Protein AF-A0A938B124-F1 (afdb_monomer)

Organism: Tectimicrobiota bacterium (NCBI:txid2528274)

pLDDT: mean 87.21, std 14.83, range [42.34, 98.5]

Sequence (81 aa):
MPRPGMSAEALRFLWGEPYATAGDANRSAHWFYLGSSLALAEYGNQYTHTSNRVDVYLVDGRVVGWVDYPPSDPHRKRRFL

Secondary structure (DSSP, 8-state):
-PPTT-BHHHHHHHH-S-SEEEEETTTEEEEEEES-HHHHHHH---S--TT-EEEEEEETTEEEEEEEEPP--TT------

Solvent-accessible surface area (backbone atoms only — not comparable to full-atom values): 4473 Å² total; per-residue (Å²): 105,90,51,70,69,40,38,54,65,58,47,33,70,53,29,36,77,56,78,44,75,45,79,45,44,72,59,43,22,42,35,34,36,44,20,45,50,64,54,24,62,78,70,24,53,74,65,81,43,68,62,17,35,26,43,36,36,27,42,66,34,16,31,70,48,70,47,73,42,70,58,72,62,92,77,69,72,83,77,84,128

Foldseek 3Di:
DFDWFAFLVNLCVQANAAPDKDDDQQAKIKGKAADFPVCSRVPHRPVPRNQKMKIFIHGRRTTHDMDTGDRPPPPPDPPDD

Nearest PDB structures (foldseek):
  3d4e-assembly1_A  TM=6.842E-01  e=5.721E-02  Streptococcus mutans
  3e2k-assembly2_C  TM=5.709E-01  e=3.141E-01  Streptomyces clavuligerus
  4k7i-assembly5_C  TM=5.439E-01  e=2.681E+00  Homo sapiens

Structure (mmCIF, N/CA/C/O backbone):
data_AF-A0A938B124-F1
#
_entry.id   AF-A0A938B124-F1
#
loop_
_atom_site.group_PDB
_atom_site.id
_atom_site.type_symbol
_atom_site.label_atom_id
_atom_site.label_alt_id
_atom_site.label_comp_id
_atom_site.label_asym_id
_atom_site.label_entity_id
_atom_site.label_seq_id
_atom_site.pdbx_PDB_ins_code
_atom_site.Cartn_x
_atom_site.Cartn_y
_atom_site.Cartn_z
_atom_site.occupancy
_atom_site.B_iso_or_equiv
_atom_site.auth_seq_id
_atom_site.auth_comp_id
_atom_site.auth_asym_id
_atom_site.auth_atom_id
_atom_site.pdbx_PDB_model_num
ATOM 1 N N . MET A 1 1 ? 9.432 -0.530 3.690 1.00 82.31 1 MET A N 1
ATOM 2 C CA . MET A 1 1 ? 8.250 -1.414 3.543 1.00 82.31 1 MET A CA 1
ATOM 3 C C . MET A 1 1 ? 7.186 -1.024 4.550 1.00 82.31 1 MET A C 1
ATOM 5 O O . MET A 1 1 ? 7.574 -0.682 5.669 1.00 82.31 1 MET A O 1
ATOM 9 N N . PRO A 1 2 ? 5.890 -1.055 4.194 1.00 85.00 2 PRO A N 1
ATOM 10 C CA . PRO A 1 2 ? 4.809 -0.801 5.130 1.00 85.00 2 PRO A CA 1
ATOM 11 C C . PRO A 1 2 ? 4.836 -1.862 6.220 1.00 85.00 2 PRO A C 1
ATOM 13 O O . PRO A 1 2 ? 5.219 -3.003 5.985 1.00 85.00 2 PRO A O 1
ATOM 16 N N . ARG A 1 3 ? 4.472 -1.466 7.434 1.00 91.38 3 ARG A N 1
ATOM 17 C CA . ARG A 1 3 ? 4.366 -2.384 8.568 1.00 91.38 3 ARG A CA 1
ATOM 18 C C . ARG A 1 3 ? 2.890 -2.731 8.768 1.00 91.38 3 ARG A C 1
ATOM 20 O O . ARG A 1 3 ? 2.063 -1.833 8.588 1.00 91.38 3 ARG A O 1
ATOM 27 N N . PRO A 1 4 ? 2.539 -3.965 9.178 1.00 94.94 4 PRO A N 1
ATOM 28 C CA . PRO A 1 4 ? 1.182 -4.250 9.618 1.00 94.94 4 PRO A CA 1
ATOM 29 C C . PRO A 1 4 ? 0.778 -3.264 10.724 1.00 94.94 4 PRO A C 1
ATOM 31 O O . PRO A 1 4 ? 1.592 -2.925 11.584 1.00 94.94 4 PRO A O 1
ATOM 34 N N . GLY A 1 5 ? -0.454 -2.769 10.675 1.00 96.31 5 GLY A N 1
ATOM 35 C CA . GLY A 1 5 ? -0.985 -1.749 11.580 1.00 96.31 5 GLY A CA 1
ATOM 36 C C . GLY A 1 5 ? -0.732 -0.297 11.154 1.00 96.31 5 GLY A C 1
ATOM 37 O O . GLY A 1 5 ? -1.341 0.600 11.735 1.00 96.31 5 GLY A O 1
ATOM 38 N N . MET A 1 6 ? 0.104 -0.041 10.138 1.00 97.31 6 MET A N 1
ATOM 39 C CA . MET A 1 6 ? 0.247 1.295 9.541 1.00 97.31 6 MET A CA 1
ATOM 40 C C . MET A 1 6 ? -1.101 1.766 8.989 1.00 97.31 6 MET A C 1
ATOM 42 O O . MET A 1 6 ? -1.791 0.987 8.333 1.00 97.31 6 MET A O 1
ATOM 46 N N . SER A 1 7 ? -1.480 3.021 9.239 1.00 97.75 7 SER A N 1
ATOM 47 C CA . SER A 1 7 ? -2.740 3.548 8.711 1.00 97.75 7 SER A CA 1
ATOM 48 C C . SER A 1 7 ? -2.667 3.784 7.201 1.00 97.75 7 SER A C 1
ATOM 50 O O . SER A 1 7 ? -1.590 3.999 6.638 1.00 97.75 7 SER A O 1
ATOM 52 N N . ALA A 1 8 ? -3.822 3.758 6.548 1.00 97.38 8 ALA A N 1
ATOM 53 C CA . ALA A 1 8 ? -3.983 4.051 5.131 1.00 97.38 8 ALA A CA 1
ATOM 54 C C . ALA A 1 8 ? -3.431 5.445 4.772 1.00 97.38 8 ALA A C 1
ATOM 56 O O . ALA A 1 8 ? -2.813 5.629 3.725 1.00 97.38 8 ALA A O 1
ATOM 57 N N . GLU A 1 9 ? -3.595 6.420 5.666 1.00 97.12 9 GLU A N 1
ATOM 58 C CA . GLU A 1 9 ? -3.098 7.790 5.518 1.00 97.12 9 GLU A CA 1
ATOM 59 C C . GLU A 1 9 ? -1.576 7.844 5.641 1.00 97.12 9 GLU A C 1
ATOM 61 O O . GLU A 1 9 ? -0.919 8.480 4.823 1.00 97.12 9 GLU A O 1
ATOM 66 N N . ALA A 1 10 ? -0.999 7.144 6.623 1.00 96.56 10 ALA A N 1
ATOM 67 C CA . ALA A 1 10 ? 0.451 7.060 6.779 1.00 96.56 10 ALA A CA 1
ATOM 68 C C . ALA A 1 10 ? 1.106 6.368 5.575 1.00 96.56 10 ALA A C 1
ATOM 70 O O . ALA A 1 10 ? 2.171 6.786 5.120 1.00 96.56 10 ALA A O 1
ATOM 71 N N . LEU A 1 11 ? 0.449 5.340 5.027 1.00 96.38 11 LEU A N 1
ATOM 72 C CA . LEU A 1 11 ? 0.900 4.685 3.807 1.00 96.38 11 LEU A CA 1
ATOM 73 C C . LEU A 1 11 ? 0.866 5.642 2.614 1.00 96.38 11 LEU A C 1
ATOM 75 O O . LEU A 1 11 ? 1.870 5.755 1.920 1.00 96.38 11 LEU A O 1
ATOM 79 N N . ARG A 1 12 ? -0.239 6.367 2.402 1.00 96.06 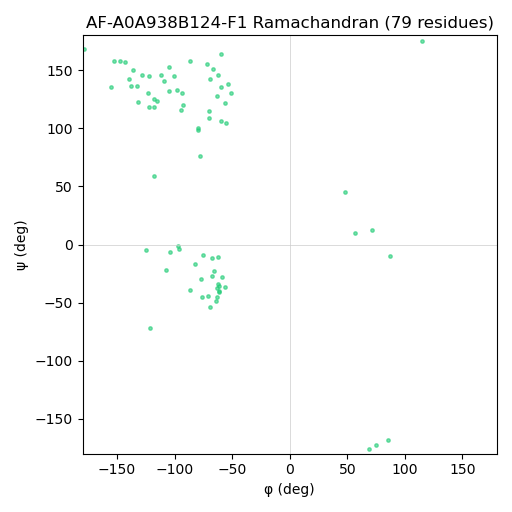12 ARG A N 1
ATOM 80 C CA . ARG A 1 12 ? -0.338 7.383 1.338 1.00 96.06 12 ARG A CA 1
ATOM 81 C C . ARG A 1 12 ? 0.671 8.508 1.501 1.00 96.06 12 ARG A C 1
ATOM 83 O O . ARG A 1 12 ? 1.196 8.999 0.513 1.00 96.06 12 ARG A O 1
ATOM 90 N N . PHE A 1 13 ? 0.967 8.908 2.731 1.00 94.25 13 PHE A N 1
ATOM 91 C CA . PHE A 1 13 ? 1.989 9.914 2.988 1.00 94.25 13 PHE A CA 1
ATOM 92 C C . PHE A 1 13 ? 3.377 9.434 2.544 1.00 94.25 13 PHE A C 1
ATOM 94 O O . PHE A 1 13 ? 4.104 10.177 1.893 1.00 94.25 13 PHE A O 1
ATOM 101 N N . LEU A 1 14 ? 3.740 8.190 2.871 1.00 93.88 14 LEU A N 1
ATOM 102 C CA . LEU A 1 14 ? 5.056 7.642 2.544 1.00 93.88 14 LEU A CA 1
ATOM 103 C C . LEU A 1 14 ? 5.176 7.255 1.066 1.00 93.88 14 LEU A C 1
ATOM 105 O O . LEU A 1 14 ? 6.198 7.497 0.434 1.00 93.88 14 LEU A O 1
ATOM 109 N N . TRP A 1 15 ? 4.153 6.589 0.536 1.00 94.31 15 TRP A N 1
ATOM 110 C CA . TRP A 1 15 ? 4.183 5.959 -0.781 1.00 94.31 15 TRP A CA 1
ATOM 111 C C . TRP A 1 15 ? 3.426 6.747 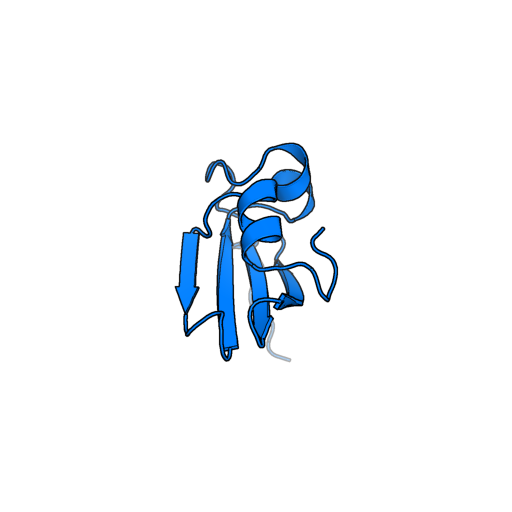-1.838 1.00 94.31 15 TRP A C 1
ATOM 113 O O . TRP A 1 15 ? 3.507 6.389 -3.000 1.00 94.31 15 TRP A O 1
ATOM 123 N N . GLY A 1 16 ? 2.719 7.817 -1.495 1.00 93.94 16 GLY A N 1
ATOM 124 C CA . GLY A 1 16 ? 1.814 8.502 -2.413 1.00 93.94 16 GLY A CA 1
ATOM 125 C C . GLY A 1 16 ? 0.510 7.736 -2.643 1.00 93.94 16 GLY A C 1
ATOM 126 O O . GLY A 1 16 ? 0.215 6.718 -2.003 1.00 93.94 16 GLY A O 1
ATOM 127 N N . GLU A 1 17 ? -0.291 8.236 -3.582 1.00 95.12 17 GLU A N 1
ATOM 128 C CA . GLU A 1 17 ? -1.532 7.565 -3.960 1.00 95.12 17 GLU A CA 1
ATOM 129 C C . GLU A 1 17 ? -1.246 6.247 -4.695 1.00 95.12 17 GLU A C 1
ATOM 131 O O . GLU A 1 17 ? -0.290 6.166 -5.475 1.00 95.12 17 GLU A O 1
ATOM 136 N N . PRO A 1 18 ? -2.053 5.200 -4.459 1.00 9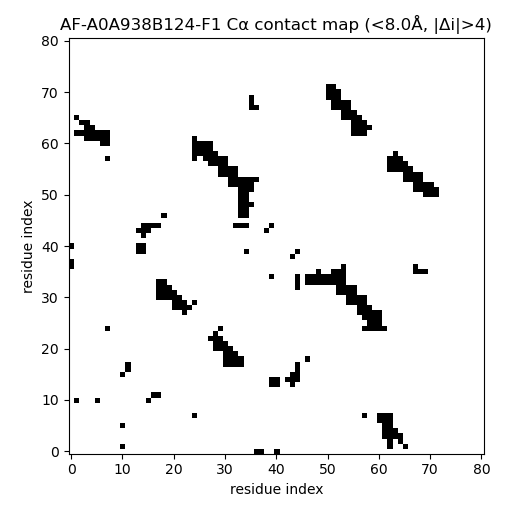5.25 18 PRO A N 1
ATOM 137 C CA . PRO A 1 18 ? -1.966 3.966 -5.222 1.00 95.25 18 PRO A CA 1
ATOM 138 C C . PRO A 1 18 ? -2.383 4.197 -6.678 1.00 95.25 18 PRO A C 1
ATOM 140 O O . PRO A 1 18 ? -3.239 5.026 -6.979 1.00 95.25 18 PRO A O 1
ATOM 143 N N . TYR A 1 19 ? -1.822 3.396 -7.582 1.00 93.56 19 TYR A N 1
ATOM 144 C CA . TYR A 1 19 ? -2.205 3.378 -8.995 1.00 93.56 19 TYR A CA 1
ATOM 145 C C . TYR A 1 19 ? -3.668 2.971 -9.191 1.00 93.56 19 TYR A C 1
ATOM 147 O O . TYR A 1 19 ? -4.374 3.530 -10.028 1.00 93.56 19 TYR A O 1
ATOM 155 N N . ALA A 1 20 ? -4.118 1.985 -8.418 1.00 95.31 20 ALA A N 1
ATOM 156 C CA . ALA A 1 20 ? -5.495 1.526 -8.425 1.00 95.31 20 ALA A CA 1
ATOM 157 C C . ALA A 1 20 ? -5.906 1.052 -7.032 1.00 95.31 20 ALA A C 1
ATOM 159 O O . ALA A 1 20 ? -5.070 0.656 -6.215 1.00 95.31 20 ALA A O 1
ATOM 160 N N . THR A 1 21 ? -7.211 1.043 -6.779 1.00 97.50 21 THR A N 1
ATOM 161 C CA . THR A 1 21 ? -7.796 0.522 -5.544 1.00 97.50 21 THR A CA 1
ATOM 162 C C . THR A 1 21 ? -9.020 -0.332 -5.852 1.00 97.50 21 THR A C 1
ATOM 164 O O . THR A 1 21 ? -9.727 -0.117 -6.836 1.00 97.50 21 THR A O 1
ATOM 167 N N . ALA A 1 22 ? -9.269 -1.317 -4.997 1.00 98.12 22 ALA A N 1
ATOM 168 C CA . ALA A 1 22 ? -10.493 -2.099 -4.967 1.00 98.12 22 ALA A CA 1
ATOM 169 C C . ALA A 1 22 ? -10.992 -2.200 -3.520 1.00 98.12 22 ALA A C 1
ATOM 171 O O . ALA A 1 22 ? -10.200 -2.452 -2.612 1.00 98.12 22 ALA A O 1
ATOM 172 N N . GLY A 1 23 ? -12.299 -2.033 -3.310 1.00 96.88 23 GLY A N 1
ATOM 173 C CA . GLY A 1 23 ? -12.918 -2.060 -1.980 1.00 96.88 23 GLY A CA 1
ATOM 174 C C . GLY A 1 23 ? -12.893 -0.715 -1.243 1.00 96.88 23 GLY A C 1
ATOM 175 O O . GLY A 1 23 ? -12.599 0.327 -1.826 1.00 96.88 23 GLY A O 1
ATOM 176 N N . ASP A 1 24 ? -13.226 -0.756 0.047 1.00 95.31 24 ASP A N 1
ATO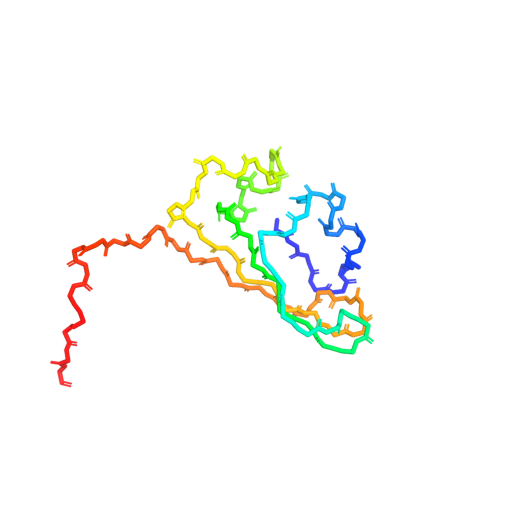M 177 C CA . ASP A 1 24 ? -13.301 0.400 0.950 1.00 95.31 24 ASP A CA 1
ATOM 178 C C . ASP A 1 24 ? -12.280 0.219 2.072 1.00 95.31 24 ASP A C 1
ATOM 180 O O . ASP A 1 24 ? -12.373 -0.724 2.857 1.00 95.31 24 ASP A O 1
ATOM 184 N N . ALA A 1 25 ? -11.311 1.131 2.165 1.00 90.56 25 ALA A N 1
ATOM 185 C CA . ALA A 1 25 ? -10.219 1.025 3.125 1.00 90.56 25 ALA A CA 1
ATOM 186 C C . ALA A 1 25 ? -10.707 0.961 4.580 1.00 90.56 25 ALA A C 1
ATOM 188 O O . ALA A 1 25 ? -10.046 0.320 5.390 1.00 90.56 25 ALA A O 1
ATOM 189 N N . ASN A 1 26 ? -11.870 1.540 4.900 1.00 92.94 26 ASN A N 1
ATOM 190 C CA . ASN A 1 26 ? -12.452 1.499 6.245 1.00 92.94 26 ASN A CA 1
ATOM 191 C C . ASN A 1 26 ? -13.086 0.148 6.605 1.00 92.94 26 ASN A C 1
ATOM 193 O O . ASN A 1 26 ? -13.468 -0.040 7.754 1.00 92.94 26 ASN A O 1
ATOM 197 N N . ARG A 1 27 ? -13.227 -0.773 5.645 1.00 96.56 27 ARG A N 1
ATOM 198 C CA . ARG A 1 27 ? -13.733 -2.136 5.864 1.00 96.56 27 ARG A CA 1
ATOM 199 C C . ARG A 1 27 ? -12.695 -3.156 5.427 1.00 96.56 27 ARG A C 1
ATOM 201 O O . ARG A 1 27 ? -12.057 -3.805 6.247 1.00 96.56 27 ARG A O 1
ATOM 208 N N . SER A 1 28 ? -12.506 -3.267 4.119 1.00 97.75 28 SER A N 1
ATOM 209 C CA . SER A 1 28 ? -11.424 -4.013 3.505 1.00 97.75 28 SER A CA 1
ATOM 210 C C . SER A 1 28 ? -11.133 -3.459 2.115 1.00 97.75 28 SER A C 1
ATOM 212 O O . SER A 1 28 ? -12.041 -3.185 1.320 1.00 97.75 28 SER A O 1
ATOM 214 N N . ALA A 1 29 ? -9.849 -3.292 1.815 1.00 98.25 29 ALA A N 1
ATOM 215 C CA . ALA A 1 29 ? -9.408 -2.817 0.516 1.00 98.25 29 ALA A CA 1
ATOM 216 C C . ALA A 1 29 ? -8.126 -3.498 0.059 1.00 98.25 29 ALA A C 1
ATOM 218 O O . ALA A 1 29 ? -7.314 -3.978 0.850 1.00 98.25 29 ALA A O 1
ATOM 219 N N . HIS A 1 30 ? -7.948 -3.478 -1.253 1.00 98.19 30 HIS A N 1
ATOM 220 C CA . HIS A 1 30 ? -6.748 -3.895 -1.941 1.00 98.19 30 HIS A CA 1
ATOM 221 C C . HIS A 1 30 ? -6.241 -2.720 -2.775 1.00 98.19 30 HIS A C 1
ATOM 223 O O . HIS A 1 30 ? -6.950 -2.209 -3.643 1.00 98.19 30 HIS A O 1
ATOM 229 N N . TRP A 1 31 ? -5.036 -2.252 -2.474 1.00 97.62 31 TRP A N 1
ATOM 230 C CA . TRP A 1 31 ? -4.373 -1.164 -3.181 1.00 97.62 31 TRP A CA 1
ATOM 231 C C . TRP A 1 31 ? -3.208 -1.690 -4.008 1.00 97.62 31 TRP A C 1
ATOM 233 O O . TRP A 1 31 ? -2.454 -2.549 -3.555 1.00 97.62 31 TRP A O 1
ATOM 243 N N . PHE A 1 32 ? -3.051 -1.133 -5.204 1.00 95.06 32 PHE A N 1
ATOM 244 C CA . PHE A 1 32 ? -2.023 -1.515 -6.162 1.00 95.06 32 PHE A CA 1
ATOM 245 C C . PHE A 1 32 ? -1.064 -0.345 -6.364 1.00 95.06 32 PHE A C 1
ATOM 247 O O . PHE A 1 32 ? -1.485 0.739 -6.768 1.00 95.06 32 PHE A O 1
ATOM 254 N N . TYR A 1 33 ? 0.222 -0.568 -6.126 1.00 94.12 33 TYR A N 1
ATOM 255 C CA . TYR A 1 33 ? 1.293 0.391 -6.391 1.00 94.12 33 TYR A CA 1
ATOM 256 C C . TYR A 1 33 ? 2.183 -0.110 -7.526 1.00 94.12 33 TYR A C 1
ATOM 258 O O . TYR A 1 33 ? 2.405 -1.314 -7.652 1.00 94.12 33 TYR A O 1
ATOM 266 N N . LEU A 1 34 ? 2.707 0.810 -8.336 1.00 91.38 34 LEU A N 1
ATOM 267 C CA . LEU A 1 34 ? 3.696 0.507 -9.370 1.00 91.38 34 LEU A CA 1
ATOM 268 C C . LEU A 1 34 ? 5.097 0.827 -8.840 1.00 91.38 34 LEU A C 1
ATOM 270 O O . LEU A 1 34 ? 5.314 1.891 -8.265 1.00 91.38 34 LEU A O 1
ATOM 274 N N . GLY A 1 35 ? 6.040 -0.090 -9.031 1.00 89.81 35 GLY A N 1
ATOM 275 C CA . GLY A 1 35 ? 7.380 -0.038 -8.442 1.00 89.81 35 GLY A CA 1
ATOM 276 C C . GLY A 1 35 ? 7.636 -1.177 -7.454 1.00 89.81 35 GLY A C 1
ATOM 277 O O . GLY A 1 35 ? 6.756 -1.992 -7.187 1.00 89.81 35 GLY A O 1
ATOM 278 N N . SER A 1 36 ? 8.867 -1.265 -6.945 1.00 89.38 36 SER A N 1
ATOM 279 C CA . SER A 1 36 ? 9.197 -2.159 -5.827 1.00 89.38 36 SER A CA 1
ATOM 280 C C . SER A 1 36 ? 8.928 -1.466 -4.500 1.00 89.38 36 SER A C 1
ATOM 282 O O . SER A 1 36 ? 8.969 -0.239 -4.389 1.00 89.38 36 SER A O 1
ATOM 284 N N . SER A 1 37 ? 8.734 -2.250 -3.449 1.00 89.81 37 SER A N 1
ATOM 285 C CA . SER A 1 37 ? 8.482 -1.716 -2.114 1.00 89.81 37 SER A CA 1
ATOM 286 C C . SER A 1 37 ? 9.684 -0.949 -1.526 1.00 89.81 37 SER A C 1
ATOM 288 O O . SER A 1 37 ? 9.484 -0.069 -0.685 1.00 89.81 37 SER A O 1
ATOM 290 N N . LEU A 1 38 ? 10.915 -1.217 -1.998 1.00 89.69 38 LEU A N 1
ATOM 291 C CA . LEU A 1 38 ? 12.117 -0.432 -1.667 1.00 89.69 38 LEU A CA 1
ATOM 292 C C . LEU A 1 38 ? 12.054 0.956 -2.311 1.00 89.69 38 LEU A C 1
ATOM 294 O O . LEU A 1 38 ? 12.123 1.954 -1.602 1.00 89.69 38 LEU A O 1
ATOM 298 N N . ALA A 1 39 ? 11.841 1.014 -3.630 1.00 89.62 39 ALA A N 1
ATOM 299 C CA . ALA A 1 39 ? 11.770 2.278 -4.360 1.00 89.62 39 ALA A CA 1
ATOM 300 C C . ALA A 1 39 ? 10.618 3.159 -3.854 1.00 89.62 39 ALA A C 1
ATOM 302 O O . ALA A 1 39 ? 10.796 4.359 -3.667 1.00 89.62 39 ALA A O 1
ATOM 303 N N . LEU A 1 40 ? 9.465 2.555 -3.545 1.00 91.31 40 LEU A N 1
ATOM 304 C CA . LEU A 1 40 ? 8.327 3.262 -2.954 1.00 91.31 40 LEU A CA 1
ATOM 305 C C . LEU A 1 40 ? 8.656 3.859 -1.579 1.00 91.31 40 LEU A C 1
ATOM 307 O O . LEU A 1 40 ? 8.148 4.921 -1.241 1.00 91.31 40 LEU A O 1
ATOM 311 N N . ALA A 1 41 ? 9.496 3.201 -0.777 1.00 89.44 41 ALA A N 1
ATOM 312 C CA . ALA A 1 41 ? 9.902 3.718 0.528 1.00 89.44 41 ALA A CA 1
ATOM 313 C C . ALA A 1 41 ? 10.953 4.838 0.441 1.00 89.44 41 ALA A C 1
ATOM 315 O O . ALA A 1 41 ? 10.985 5.686 1.327 1.00 89.44 41 ALA A O 1
ATOM 316 N N . GLU A 1 42 ? 11.804 4.830 -0.586 1.00 90.19 42 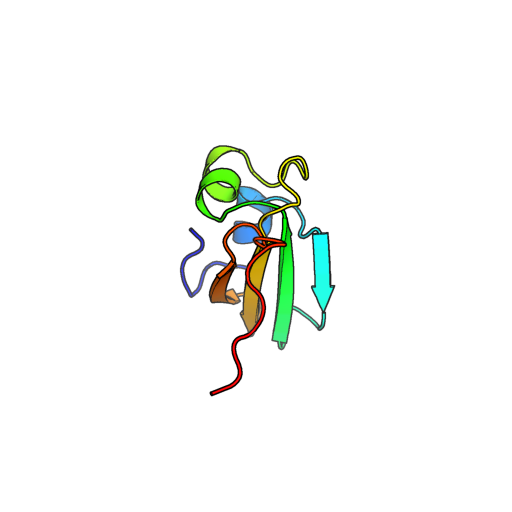GLU A N 1
ATOM 317 C CA . GLU A 1 42 ? 12.864 5.829 -0.774 1.00 90.19 42 GLU A CA 1
ATOM 318 C C . GLU A 1 42 ? 12.379 7.078 -1.516 1.00 90.19 42 GLU A C 1
ATOM 320 O O . GLU A 1 42 ? 12.762 8.193 -1.167 1.00 90.19 42 GLU A O 1
ATOM 325 N N . TYR A 1 43 ? 11.528 6.897 -2.528 1.00 89.06 43 TYR A N 1
ATOM 326 C CA . TYR A 1 43 ? 11.190 7.946 -3.494 1.00 89.06 43 TYR A CA 1
ATOM 327 C C . TYR A 1 43 ? 9.687 8.227 -3.612 1.00 89.06 43 TYR A C 1
ATOM 329 O O . TYR A 1 43 ? 9.296 9.142 -4.343 1.00 89.06 43 TYR A O 1
ATOM 337 N N . GLY A 1 44 ? 8.847 7.455 -2.916 1.00 88.44 44 GLY A N 1
ATOM 338 C CA . GLY A 1 44 ? 7.399 7.472 -3.101 1.00 88.44 44 GLY A CA 1
ATOM 339 C C . GLY A 1 44 ? 6.973 6.899 -4.458 1.00 88.44 44 GLY A C 1
ATOM 340 O O . GLY A 1 44 ? 7.781 6.407 -5.249 1.00 88.44 44 GLY A O 1
ATOM 341 N N . ASN A 1 45 ? 5.673 6.944 -4.745 1.00 86.69 45 ASN A N 1
ATOM 342 C CA . ASN A 1 45 ? 5.133 6.487 -6.020 1.00 86.69 45 ASN A CA 1
ATOM 343 C C . ASN A 1 45 ? 5.317 7.548 -7.110 1.00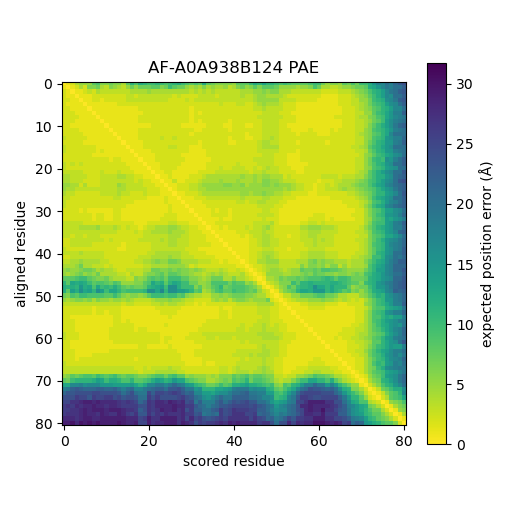 86.69 45 ASN A C 1
ATOM 345 O O . ASN A 1 45 ? 4.546 8.501 -7.215 1.00 86.69 45 ASN A O 1
ATOM 349 N N . GLN A 1 46 ? 6.339 7.348 -7.941 1.00 83.50 46 GLN A N 1
ATOM 350 C CA . GLN A 1 46 ? 6.624 8.191 -9.107 1.00 83.50 46 GLN A CA 1
ATOM 351 C C . GLN A 1 46 ? 6.071 7.622 -10.423 1.00 83.50 46 GLN A C 1
ATOM 353 O O . GLN A 1 46 ? 6.241 8.239 -11.470 1.00 83.50 46 GLN A O 1
ATOM 358 N N . TYR A 1 47 ? 5.433 6.444 -10.399 1.00 77.31 47 TYR A N 1
ATOM 359 C CA . TYR A 1 47 ? 4.911 5.733 -11.578 1.00 77.31 47 TYR A CA 1
ATOM 360 C C . TYR A 1 47 ? 5.934 5.412 -12.691 1.00 77.31 47 TYR A C 1
ATOM 362 O O . TYR A 1 47 ? 5.552 4.951 -13.764 1.00 77.31 47 TYR A O 1
ATOM 370 N N . THR A 1 48 ? 7.234 5.600 -12.459 1.00 70.12 48 THR A N 1
ATOM 371 C CA . THR A 1 48 ? 8.297 5.418 -13.467 1.00 70.12 48 THR A CA 1
ATOM 372 C C . THR A 1 48 ? 8.744 3.963 -13.649 1.00 70.12 48 THR A C 1
ATOM 374 O O . THR A 1 48 ? 9.342 3.625 -14.668 1.00 70.12 48 THR A O 1
ATOM 377 N N . HIS A 1 49 ? 8.425 3.076 -12.700 1.00 68.19 49 HIS A N 1
ATOM 378 C CA . HIS A 1 49 ? 8.868 1.675 -12.674 1.00 68.19 49 HIS A CA 1
ATOM 379 C C . HIS A 1 49 ? 7.692 0.693 -12.757 1.00 68.19 49 HIS A C 1
ATOM 381 O O . HIS A 1 49 ? 7.483 -0.139 -11.875 1.00 68.19 49 HIS A O 1
ATOM 387 N N . THR A 1 50 ? 6.917 0.783 -13.839 1.00 73.00 50 THR A N 1
ATOM 388 C CA . THR A 1 50 ? 5.673 0.013 -14.041 1.00 73.00 50 THR A CA 1
ATOM 389 C C . THR A 1 50 ? 5.868 -1.492 -14.222 1.00 73.00 50 THR A C 1
ATOM 391 O O . THR A 1 50 ? 4.897 -2.242 -14.162 1.00 73.00 50 THR A O 1
ATOM 394 N N . SER A 1 51 ? 7.106 -1.956 -14.424 1.00 79.94 51 SER A N 1
ATOM 395 C CA . SER A 1 51 ? 7.411 -3.384 -14.530 1.00 79.94 51 SER A CA 1
ATOM 396 C C . SER A 1 51 ? 7.193 -4.133 -13.214 1.00 79.94 51 SER A C 1
ATOM 398 O O . SER A 1 51 ? 6.898 -5.325 -13.257 1.00 79.94 51 SER A O 1
ATOM 400 N N . ASN A 1 52 ? 7.310 -3.441 -12.075 1.00 87.12 52 ASN A N 1
ATOM 401 C CA . ASN A 1 52 ? 7.139 -3.996 -10.732 1.00 87.12 52 ASN A CA 1
ATOM 402 C C . ASN A 1 52 ? 5.789 -3.563 -10.155 1.00 87.12 52 ASN A C 1
ATOM 404 O O . ASN A 1 52 ? 5.281 -2.487 -10.487 1.00 87.12 52 ASN A O 1
ATOM 408 N N . ARG A 1 53 ? 5.231 -4.371 -9.253 1.00 90.69 53 ARG A N 1
ATOM 409 C CA . ARG A 1 53 ? 3.967 -4.056 -8.583 1.00 90.69 53 ARG A CA 1
ATOM 410 C C . ARG A 1 53 ? 4.032 -4.439 -7.116 1.00 90.69 53 ARG A C 1
ATOM 412 O O . ARG A 1 53 ? 4.535 -5.508 -6.791 1.00 90.69 53 ARG A O 1
ATOM 419 N N . VAL A 1 54 ? 3.435 -3.629 -6.251 1.00 93.75 54 VAL A N 1
ATOM 420 C CA . VAL A 1 54 ? 3.172 -4.008 -4.861 1.00 93.75 54 VAL A CA 1
ATOM 421 C C . VAL A 1 54 ? 1.673 -4.003 -4.614 1.00 93.75 54 VAL A C 1
ATOM 423 O O . VAL A 1 54 ? 1.002 -2.994 -4.828 1.00 93.75 54 VAL A O 1
ATOM 426 N N . ASP A 1 55 ? 1.170 -5.130 -4.131 1.00 96.31 55 ASP A N 1
ATOM 427 C CA . ASP A 1 55 ? -0.201 -5.275 -3.650 1.00 96.31 55 ASP A CA 1
ATOM 428 C C . ASP A 1 55 ? -0.207 -5.024 -2.145 1.00 96.31 55 ASP A C 1
ATOM 430 O O . ASP A 1 55 ? 0.593 -5.619 -1.423 1.00 96.31 55 ASP A O 1
ATOM 434 N N . VAL A 1 56 ? -1.100 -4.166 -1.655 1.00 97.75 56 VAL A N 1
ATOM 435 C CA . VAL A 1 56 ? -1.269 -3.877 -0.225 1.00 97.75 56 VAL A CA 1
ATOM 436 C C . VAL A 1 56 ? -2.708 -4.150 0.189 1.00 97.75 56 VAL A C 1
ATOM 438 O O . VAL A 1 56 ? -3.650 -3.667 -0.436 1.00 97.75 56 VAL A O 1
ATOM 441 N N . TYR A 1 57 ? -2.873 -4.896 1.275 1.00 98.06 57 TYR A N 1
ATOM 442 C CA . TYR A 1 57 ? -4.167 -5.264 1.834 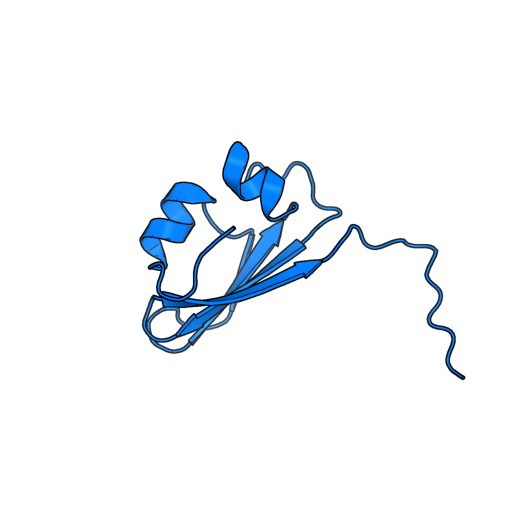1.00 98.06 57 TYR A CA 1
ATOM 443 C C . TYR A 1 57 ? -4.439 -4.446 3.088 1.00 98.06 57 TYR A C 1
ATOM 445 O O . TYR A 1 57 ? -3.582 -4.358 3.976 1.00 98.06 57 TYR A O 1
ATOM 453 N N . LEU A 1 58 ? -5.639 -3.876 3.167 1.00 98.50 58 LEU A N 1
ATOM 454 C CA . LEU A 1 58 ? -6.091 -3.077 4.295 1.00 98.50 58 LEU A CA 1
ATOM 455 C C . LEU A 1 58 ? -7.371 -3.647 4.902 1.00 98.50 58 LEU A C 1
ATOM 457 O O . LEU A 1 58 ? -8.237 -4.137 4.176 1.00 98.50 58 LEU A O 1
ATOM 461 N N . VAL A 1 59 ? -7.490 -3.529 6.222 1.00 98.12 59 VAL A N 1
ATOM 462 C CA . VAL A 1 59 ? -8.703 -3.780 7.013 1.00 98.12 59 VAL A CA 1
ATOM 463 C C . VAL A 1 59 ? -8.811 -2.670 8.056 1.00 98.12 59 VAL A C 1
ATOM 465 O O . VAL A 1 59 ? -7.799 -2.298 8.652 1.00 98.12 59 VAL A O 1
ATOM 468 N N . ASP A 1 60 ? -10.009 -2.117 8.251 1.00 98.00 60 ASP A N 1
ATOM 469 C CA . ASP A 1 60 ? -10.282 -1.034 9.213 1.00 98.00 60 ASP A CA 1
ATOM 470 C C . ASP A 1 60 ? -9.278 0.135 9.131 1.00 98.00 60 ASP A C 1
ATOM 472 O O . ASP A 1 60 ? -8.729 0.608 10.132 1.00 98.00 60 ASP A O 1
ATOM 476 N N . GLY A 1 61 ? -8.978 0.563 7.905 1.00 97.62 61 GLY A N 1
ATOM 477 C CA . GLY A 1 61 ? -8.079 1.676 7.605 1.00 97.62 61 GLY A CA 1
ATOM 478 C C . GLY A 1 61 ? -6.602 1.381 7.865 1.00 97.62 61 GLY A C 1
ATOM 479 O O . GLY A 1 61 ? -5.799 2.311 7.889 1.00 97.62 61 GLY A O 1
ATOM 480 N N . ARG A 1 62 ? -6.209 0.120 8.081 1.00 98.44 62 ARG A N 1
ATOM 481 C CA . ARG A 1 62 ? -4.828 -0.261 8.413 1.00 98.44 62 ARG A CA 1
ATOM 482 C C . ARG A 1 62 ? -4.295 -1.362 7.517 1.00 98.44 62 ARG A C 1
ATOM 484 O O . ARG A 1 62 ? -5.017 -2.278 7.143 1.00 98.44 62 ARG A O 1
ATOM 491 N N . VAL A 1 63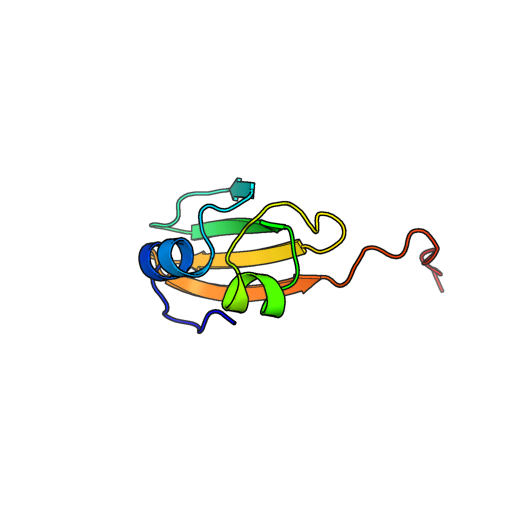 ? -3.000 -1.307 7.232 1.00 97.94 63 VAL A N 1
ATOM 492 C CA . VAL A 1 63 ? -2.278 -2.353 6.505 1.00 97.94 63 VAL A CA 1
ATOM 493 C C . VAL A 1 63 ? -2.301 -3.648 7.312 1.00 97.94 63 VAL A C 1
ATOM 495 O O . VAL A 1 63 ? -1.879 -3.665 8.466 1.00 97.94 63 VAL A O 1
ATOM 498 N N . VAL A 1 64 ? -2.726 -4.745 6.692 1.00 98.06 64 VAL A N 1
ATOM 499 C CA . VAL A 1 64 ? -2.637 -6.096 7.274 1.00 98.06 64 VAL A CA 1
ATOM 500 C C . VAL A 1 64 ? -1.568 -6.955 6.602 1.00 98.06 64 VAL A C 1
ATOM 502 O O . VAL A 1 64 ? -1.058 -7.889 7.213 1.00 98.06 64 VAL A O 1
ATOM 505 N N . GLY A 1 65 ? -1.178 -6.620 5.371 1.00 96.88 65 GLY A N 1
ATOM 506 C CA . GLY A 1 65 ? -0.156 -7.345 4.622 1.00 96.88 65 GLY A CA 1
ATOM 507 C C . GLY A 1 65 ? 0.108 -6.729 3.252 1.00 96.88 65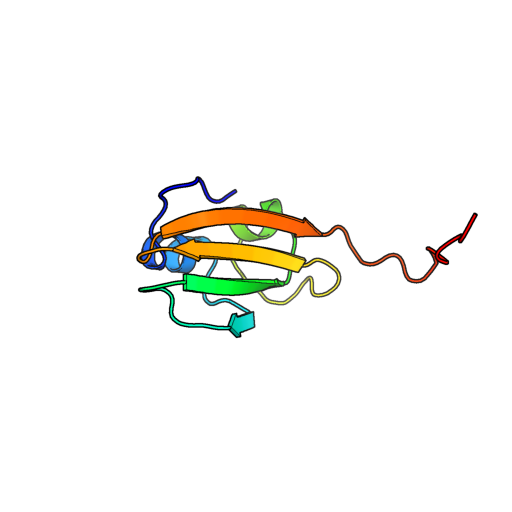 GLY A C 1
ATOM 508 O O . GLY A 1 65 ? -0.634 -5.858 2.798 1.00 96.88 65 GLY A O 1
ATOM 509 N N . TRP A 1 66 ? 1.182 -7.169 2.601 1.00 96.75 66 TRP A N 1
ATOM 510 C CA . TRP A 1 66 ? 1.566 -6.726 1.262 1.00 96.75 66 TRP A CA 1
ATOM 511 C C . TRP A 1 66 ? 2.373 -7.807 0.538 1.00 96.75 66 TRP A C 1
ATOM 513 O O . TRP A 1 66 ? 2.972 -8.679 1.171 1.00 96.75 66 TRP A O 1
ATOM 523 N N . VAL A 1 67 ? 2.392 -7.738 -0.792 1.00 94.75 67 VAL A N 1
ATOM 524 C CA . VAL A 1 67 ? 3.161 -8.629 -1.669 1.00 94.75 67 VAL A CA 1
ATOM 525 C C . VAL A 1 67 ? 3.909 -7.781 -2.689 1.00 94.75 67 VAL A C 1
ATOM 527 O O . VAL A 1 67 ? 3.287 -7.016 -3.420 1.00 94.75 67 VAL A O 1
ATOM 530 N N . ASP A 1 68 ? 5.235 -7.920 -2.731 1.00 92.75 68 ASP A N 1
ATOM 531 C CA . ASP A 1 68 ? 6.089 -7.282 -3.737 1.00 92.75 68 ASP A CA 1
ATOM 532 C C . ASP A 1 68 ? 6.320 -8.257 -4.894 1.00 92.75 68 ASP A C 1
ATOM 534 O O . ASP A 1 68 ? 6.890 -9.339 -4.711 1.00 92.75 68 ASP A O 1
ATOM 538 N N . TYR A 1 69 ? 5.827 -7.892 -6.073 1.00 88.88 69 TYR A N 1
ATOM 539 C CA . TYR A 1 69 ? 6.014 -8.664 -7.284 1.00 88.88 69 TYR A CA 1
ATOM 540 C C . TYR A 1 69 ? 7.252 -8.142 -8.015 1.00 88.88 69 TYR A C 1
ATOM 542 O O . TYR A 1 69 ? 7.270 -6.978 -8.441 1.00 88.88 69 TYR A O 1
ATOM 550 N N . PRO A 1 70 ? 8.266 -9.005 -8.226 1.00 81.69 70 PRO A N 1
ATOM 551 C CA . PRO A 1 70 ? 9.396 -8.652 -9.070 1.00 81.69 70 PRO A CA 1
ATOM 552 C C . PRO A 1 70 ? 8.901 -8.326 -10.485 1.00 81.69 70 PRO A C 1
ATOM 554 O O . PRO A 1 70 ? 7.773 -8.696 -10.840 1.00 81.69 70 PRO A O 1
ATOM 557 N N . PRO A 1 71 ? 9.740 -7.673 -11.309 1.00 80.31 71 PRO A N 1
ATOM 558 C CA . PRO A 1 71 ? 9.361 -7.363 -12.670 1.00 80.31 71 PRO A CA 1
ATOM 559 C C . PRO A 1 71 ? 8.850 -8.619 -13.362 1.00 80.31 71 PRO A C 1
ATOM 561 O O . PRO A 1 71 ? 9.472 -9.681 -13.272 1.00 80.31 71 PRO A O 1
ATOM 564 N N . SER A 1 72 ? 7.688 -8.510 -14.004 1.00 68.31 72 SER A N 1
ATOM 565 C CA . SER A 1 72 ? 7.145 -9.626 -14.773 1.00 68.31 72 SER A CA 1
ATOM 566 C C . SER A 1 72 ? 8.161 -9.976 -15.851 1.00 68.31 72 SER A C 1
ATOM 568 O O . SER A 1 72 ? 8.319 -9.212 -16.795 1.00 68.31 72 SER A O 1
ATOM 570 N N . ASP A 1 73 ? 8.875 -11.093 -15.698 1.00 56.97 73 ASP A N 1
ATOM 571 C CA . ASP A 1 73 ? 9.755 -11.605 -16.743 1.00 56.97 73 ASP A CA 1
ATOM 572 C C . ASP A 1 73 ? 8.864 -12.125 -17.883 1.00 56.97 73 ASP A C 1
ATOM 574 O O . ASP A 1 73 ? 8.198 -13.157 -17.707 1.00 56.97 73 ASP A O 1
ATOM 578 N N . PRO A 1 74 ? 8.813 -11.449 -19.047 1.00 55.75 74 PRO A N 1
ATOM 579 C CA . PRO A 1 74 ? 8.002 -11.909 -20.168 1.00 55.75 74 PRO A CA 1
ATOM 580 C C . PRO A 1 74 ? 8.449 -13.288 -20.695 1.00 55.75 74 PRO A C 1
ATOM 582 O O . PRO A 1 74 ? 7.719 -13.908 -21.469 1.00 55.75 74 PRO A O 1
ATOM 585 N N . HIS A 1 75 ? 9.603 -13.816 -20.261 1.00 53.25 75 HIS A N 1
ATOM 586 C CA . HIS A 1 75 ? 10.127 -15.120 -20.671 1.00 53.25 75 HIS A CA 1
ATOM 587 C C . HIS A 1 75 ? 9.813 -16.278 -19.717 1.00 53.25 75 HIS A C 1
ATOM 589 O O . HIS A 1 75 ? 10.089 -17.434 -20.060 1.00 53.25 75 HIS A O 1
ATOM 595 N N . ARG A 1 76 ? 9.172 -16.046 -18.562 1.00 49.66 76 ARG A N 1
ATOM 596 C CA . ARG A 1 76 ? 8.779 -17.142 -17.662 1.00 49.66 76 ARG A CA 1
ATOM 597 C C . ARG A 1 76 ? 7.522 -17.848 -18.182 1.00 49.66 76 ARG A C 1
ATOM 599 O O . ARG A 1 76 ? 6.423 -17.683 -17.654 1.00 49.66 76 ARG A O 1
ATOM 606 N N . LYS A 1 77 ? 7.677 -18.690 -19.214 1.00 44.03 77 LYS A N 1
ATOM 607 C CA . LYS A 1 77 ? 6.641 -19.657 -19.612 1.00 44.03 77 LYS A CA 1
ATOM 608 C C . LYS A 1 77 ? 6.303 -20.525 -18.401 1.00 44.03 77 LYS A C 1
ATOM 610 O O . LYS A 1 77 ? 7.174 -21.194 -17.845 1.00 44.03 77 LYS A O 1
ATOM 615 N N . ARG A 1 78 ? 5.029 -20.509 -18.000 1.00 50.25 78 ARG A N 1
ATOM 616 C CA . ARG A 1 78 ? 4.468 -21.440 -17.017 1.00 50.25 78 ARG A CA 1
ATOM 617 C C . ARG A 1 78 ? 4.732 -22.858 -17.519 1.00 50.25 78 ARG A C 1
ATOM 619 O O . ARG A 1 78 ? 4.107 -23.304 -18.477 1.00 50.25 78 ARG A O 1
ATOM 626 N N . ARG A 1 79 ? 5.708 -23.535 -16.918 1.00 46.16 79 ARG A N 1
ATOM 627 C CA . ARG A 1 79 ? 5.925 -24.961 -17.134 1.00 46.16 79 ARG A CA 1
ATOM 628 C C . ARG A 1 79 ? 4.889 -25.663 -16.264 1.00 46.16 79 ARG A C 1
ATOM 630 O O . ARG A 1 79 ? 5.052 -25.717 -15.050 1.00 46.16 79 ARG A O 1
ATOM 637 N N . PHE A 1 80 ? 3.786 -26.075 -16.877 1.00 42.34 80 PHE A N 1
ATOM 638 C CA . PHE A 1 80 ? 2.899 -27.061 -16.277 1.00 42.34 80 PHE A CA 1
ATOM 639 C C . PHE A 1 80 ? 3.660 -28.393 -16.324 1.00 42.34 80 PHE A C 1
ATOM 641 O O . PHE A 1 80 ? 4.042 -28.832 -17.411 1.00 42.34 80 PHE A O 1
ATOM 648 N N . LEU A 1 81 ? 3.991 -28.928 -15.149 1.00 54.78 81 LEU A N 1
ATOM 649 C CA . LEU A 1 81 ? 4.373 -30.327 -14.955 1.00 54.78 81 LEU A CA 1
ATOM 650 C C . LEU A 1 81 ? 3.126 -31.088 -14.513 1.00 54.78 81 LEU A C 1
ATOM 652 O O . LEU A 1 81 ? 2.339 -30.479 -13.751 1.00 54.78 81 LEU A O 1
#

Radius of gyration: 13.48 Å; Cα contacts (8 Å, |Δi|>4): 165; chains: 1; bounding box: 27×40×32 Å

Mean predicted aligned error: 6.2 Å